Protein AF-A0A923XZD5-F1 (afdb_monomer)

Sequence (65 aa):
MNHSAVKPSPFTLRVAEGVLDDLRERLARTRWPDQPADQQPWLTGTPVDYLQDLVAHWRTGFDWR

Structure (mmCIF, N/CA/C/O backbone):
data_AF-A0A923XZD5-F1
#
_entry.id   AF-A0A923XZD5-F1
#
loop_
_atom_site.group_PDB
_atom_site.id
_atom_site.type_symbol
_atom_site.label_atom_id
_atom_site.label_alt_id
_atom_site.label_comp_id
_atom_site.label_asym_id
_atom_site.label_entity_id
_atom_site.label_seq_id
_atom_site.pdbx_PDB_ins_code
_atom_site.Cartn_x
_atom_site.Cartn_y
_atom_site.Cartn_z
_atom_site.occupancy
_atom_site.B_iso_or_equiv
_atom_site.auth_seq_id
_atom_site.auth_comp_id
_atom_site.auth_asym_id
_atom_site.auth_atom_id
_atom_site.pdbx_PDB_model_num
ATOM 1 N N . MET A 1 1 ? -19.106 39.917 20.436 1.00 45.19 1 MET A N 1
ATOM 2 C CA . MET A 1 1 ? -19.197 38.699 19.603 1.00 45.19 1 MET A CA 1
ATOM 3 C C . MET A 1 1 ? -18.827 37.520 20.488 1.00 45.19 1 MET A C 1
ATOM 5 O O . MET A 1 1 ? -17.691 37.468 20.942 1.00 45.19 1 MET A O 1
ATOM 9 N N . ASN A 1 2 ? -19.784 36.651 20.824 1.00 46.84 2 ASN A N 1
ATOM 10 C CA . ASN A 1 2 ? -19.502 35.454 21.619 1.00 46.84 2 ASN A CA 1
ATOM 11 C C . ASN A 1 2 ? -18.927 34.378 20.697 1.00 46.84 2 ASN A C 1
ATOM 13 O O . ASN A 1 2 ? -19.622 33.904 19.802 1.00 46.84 2 ASN A O 1
ATOM 17 N N . HIS A 1 3 ? -17.675 33.992 20.922 1.00 64.56 3 HIS A N 1
ATOM 18 C CA . HIS A 1 3 ? -17.118 32.785 20.328 1.00 64.56 3 HIS A CA 1
ATOM 19 C C . HIS A 1 3 ? -17.521 31.618 21.230 1.00 64.56 3 HIS A C 1
ATOM 21 O O . HIS A 1 3 ? -16.973 31.459 22.319 1.00 64.56 3 HIS A O 1
ATOM 27 N N . SER A 1 4 ? -18.504 30.821 20.812 1.00 73.94 4 SER A N 1
ATOM 28 C CA . SER A 1 4 ? -18.725 29.521 21.446 1.00 73.94 4 SER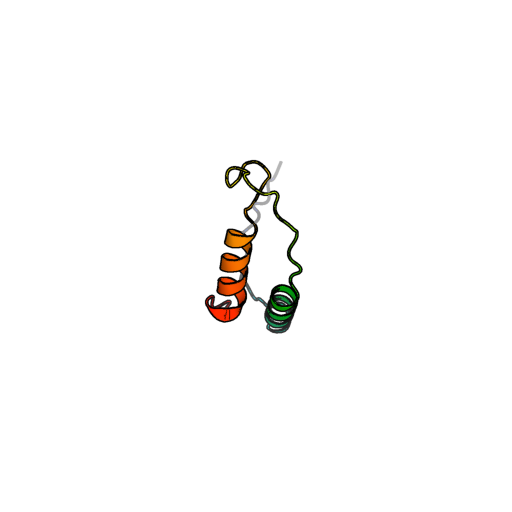 A CA 1
ATOM 29 C C . SER A 1 4 ? -17.497 28.655 21.180 1.00 73.94 4 SER A C 1
ATOM 31 O O . SER A 1 4 ? -17.185 28.348 20.031 1.00 73.94 4 SER A O 1
ATOM 33 N N . ALA A 1 5 ? -16.775 28.288 22.238 1.00 77.56 5 ALA A N 1
ATOM 34 C CA . ALA A 1 5 ? -15.640 27.383 22.139 1.00 77.56 5 ALA A CA 1
ATOM 35 C C . ALA A 1 5 ? -16.144 25.976 21.778 1.00 77.56 5 ALA A C 1
ATOM 37 O O . ALA A 1 5 ? -16.874 25.353 22.551 1.00 77.56 5 ALA A O 1
ATOM 38 N N . VAL A 1 6 ? -15.767 25.475 20.600 1.00 83.69 6 VAL A N 1
ATOM 39 C CA . VAL A 1 6 ? -16.035 24.087 20.204 1.00 83.69 6 VAL A CA 1
ATOM 40 C C . VAL A 1 6 ? -15.187 23.175 21.086 1.00 83.69 6 VAL A C 1
ATOM 42 O O . VAL A 1 6 ? -13.961 23.278 21.097 1.00 83.69 6 VAL A O 1
ATOM 45 N N . LYS A 1 7 ? -15.833 22.282 21.840 1.00 86.94 7 LYS A N 1
ATOM 46 C CA . LYS A 1 7 ? -15.119 21.223 22.558 1.00 86.94 7 LYS A CA 1
ATOM 47 C C . LYS A 1 7 ? -14.735 20.115 21.574 1.00 86.94 7 LYS A C 1
ATOM 49 O O . L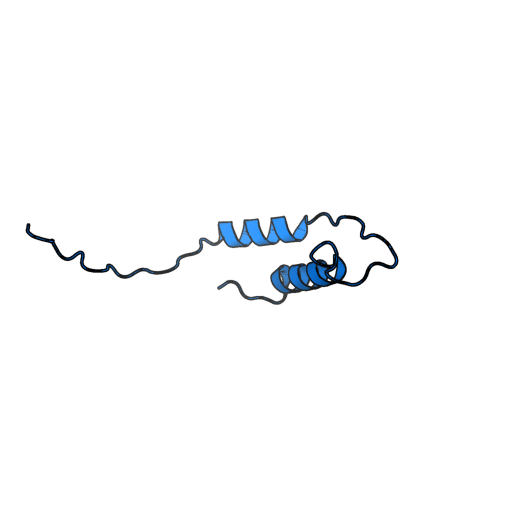YS A 1 7 ? -15.611 19.651 20.845 1.00 86.94 7 LYS A O 1
ATOM 54 N N . PRO A 1 8 ? -13.471 19.662 21.563 1.00 89.12 8 PRO A N 1
ATOM 55 C CA . PRO A 1 8 ? -13.079 18.527 20.743 1.00 89.12 8 PRO A CA 1
ATOM 56 C C . PRO A 1 8 ? -13.784 17.256 21.231 1.00 89.12 8 PRO A C 1
ATOM 58 O O . PRO A 1 8 ? -13.903 17.021 22.436 1.00 89.12 8 PRO A O 1
ATOM 61 N N . SER A 1 9 ? -14.247 16.436 20.291 1.00 92.00 9 SER A N 1
ATOM 62 C CA . SER A 1 9 ? -14.798 15.108 20.559 1.00 92.00 9 SER A CA 1
ATOM 63 C C . SER A 1 9 ? -13.732 14.030 20.334 1.00 92.00 9 SER A C 1
ATOM 65 O O . SER A 1 9 ? -12.959 14.149 19.379 1.00 92.00 9 SER A O 1
ATOM 67 N N . PRO A 1 10 ? -13.699 12.956 21.144 1.00 94.69 10 PRO A N 1
ATOM 68 C CA . PRO A 1 10 ? -12.822 11.818 20.892 1.00 94.69 10 PRO A CA 1
ATOM 69 C C . PRO A 1 10 ? -13.073 11.194 19.515 1.00 94.69 10 PRO A C 1
ATOM 71 O O . PRO A 1 10 ? -14.219 11.049 19.090 1.00 94.69 10 PRO A O 1
ATOM 74 N N . PHE A 1 11 ? -11.995 10.787 18.848 1.00 95.44 11 PHE A N 1
ATOM 75 C CA . PHE A 1 11 ? -12.034 10.041 17.594 1.00 95.44 11 PHE A CA 1
ATOM 76 C C . PHE A 1 11 ? -11.407 8.662 17.799 1.00 95.44 11 PHE A C 1
ATOM 78 O O . PHE A 1 11 ? -10.358 8.533 18.428 1.00 95.44 11 PHE A O 1
ATOM 85 N N . THR A 1 12 ? -12.045 7.629 17.256 1.00 95.75 12 THR A N 1
ATOM 86 C CA . THR A 1 12 ? -11.511 6.265 17.237 1.00 95.75 12 THR A CA 1
ATOM 87 C C . THR A 1 12 ? -11.458 5.801 15.794 1.00 95.75 12 THR A C 1
ATOM 89 O O . THR A 1 12 ? -12.498 5.700 15.143 1.00 95.75 12 THR A O 1
ATOM 92 N N . LEU A 1 13 ? -10.255 5.503 15.303 1.00 94.19 13 LEU A N 1
ATOM 93 C CA . LEU A 1 13 ? -10.081 4.921 13.980 1.00 94.19 13 LEU A CA 1
ATOM 94 C C . LEU A 1 13 ? -10.696 3.517 13.968 1.00 94.19 13 LEU A C 1
ATOM 96 O O . LEU A 1 13 ? -10.348 2.669 14.786 1.00 94.19 13 LEU A O 1
ATOM 100 N N . ARG A 1 14 ? -11.627 3.281 13.044 1.00 94.94 14 ARG A N 1
ATOM 101 C CA . ARG A 1 14 ? -12.210 1.964 12.784 1.00 94.94 14 ARG A CA 1
ATOM 102 C C . ARG A 1 14 ? -12.162 1.717 11.289 1.00 94.94 14 ARG A C 1
ATOM 104 O O . ARG A 1 14 ? -12.868 2.382 10.535 1.00 94.94 14 ARG A O 1
ATOM 111 N N . VAL A 1 15 ? -11.332 0.769 10.878 1.00 95.38 15 VAL A N 1
ATOM 112 C CA . VAL A 1 15 ? -11.267 0.302 9.494 1.00 95.38 15 VAL A CA 1
ATOM 113 C C . VAL A 1 15 ? -12.057 -0.998 9.423 1.00 95.38 15 VAL A C 1
ATOM 115 O O . VAL A 1 15 ? -11.800 -1.923 10.187 1.00 95.38 15 VAL A O 1
ATOM 118 N N . ALA A 1 16 ? -13.077 -1.042 8.569 1.00 97.12 16 ALA A N 1
ATOM 119 C CA . ALA A 1 16 ? -13.869 -2.252 8.388 1.00 97.12 16 ALA A CA 1
ATOM 120 C C . ALA A 1 16 ? -13.046 -3.322 7.657 1.00 97.12 16 ALA A C 1
ATOM 122 O O . ALA A 1 16 ? -12.296 -3.001 6.739 1.00 97.12 16 ALA A O 1
ATOM 123 N N . GLU A 1 17 ? -13.247 -4.594 8.000 1.00 96.12 17 GLU A N 1
ATOM 124 C CA . GLU A 1 17 ? -12.521 -5.709 7.372 1.00 96.12 17 GLU A CA 1
ATOM 125 C C . GLU A 1 17 ? -12.655 -5.740 5.856 1.00 96.12 17 GLU A C 1
ATOM 127 O O . GLU A 1 17 ? -11.657 -5.884 5.159 1.00 96.12 17 GLU A O 1
ATOM 132 N N . GLY A 1 18 ? -13.857 -5.469 5.339 1.00 97.88 18 GLY A N 1
ATOM 133 C CA .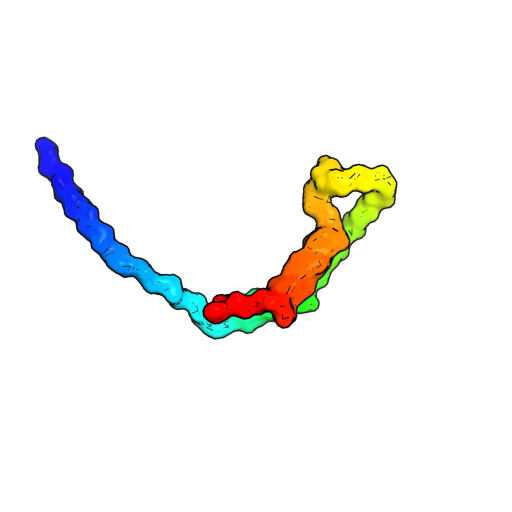 GLY A 1 18 ? -14.085 -5.413 3.895 1.00 97.88 18 GLY A CA 1
ATOM 134 C C . GLY A 1 18 ? -13.238 -4.358 3.172 1.00 97.88 18 GLY A C 1
ATOM 135 O O . GLY A 1 18 ? -12.951 -4.522 1.992 1.00 97.88 18 GLY A O 1
ATOM 136 N N . VAL A 1 19 ? -12.790 -3.301 3.863 1.00 97.69 19 VAL A N 1
ATOM 137 C CA . VAL A 1 19 ? -11.851 -2.317 3.293 1.00 97.69 19 VAL A CA 1
ATOM 138 C C . VAL A 1 19 ? -10.450 -2.913 3.170 1.00 97.69 19 VAL A C 1
ATOM 140 O O . VAL A 1 19 ? -9.766 -2.6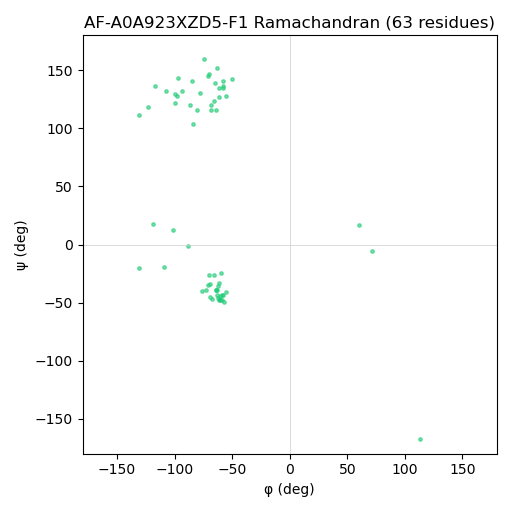70 2.178 1.00 97.69 19 VAL A O 1
ATOM 143 N N . LEU A 1 20 ? -10.017 -3.702 4.156 1.00 96.31 20 LEU A N 1
ATOM 144 C CA . LEU A 1 20 ? -8.723 -4.381 4.110 1.00 96.31 20 LEU A CA 1
ATOM 145 C C . LEU A 1 20 ? -8.719 -5.512 3.076 1.00 96.31 20 LEU A C 1
ATOM 147 O O . LEU A 1 20 ? -7.708 -5.726 2.409 1.00 96.31 20 LEU A O 1
ATOM 151 N N . ASP A 1 21 ? -9.842 -6.204 2.905 1.00 96.81 21 ASP A N 1
ATOM 152 C CA . ASP A 1 21 ? -9.992 -7.234 1.877 1.00 96.81 21 ASP A CA 1
ATOM 153 C C . ASP A 1 21 ? -9.959 -6.628 0.468 1.00 96.81 21 ASP A C 1
ATOM 155 O O . ASP A 1 21 ? -9.162 -7.071 -0.362 1.00 96.81 21 ASP A O 1
ATOM 159 N N . ASP A 1 22 ? -10.704 -5.541 0.224 1.00 97.81 22 ASP A N 1
ATOM 160 C CA . ASP A 1 22 ? -10.624 -4.796 -1.044 1.00 97.81 22 ASP A CA 1
ATOM 161 C C . ASP A 1 22 ? -9.197 -4.297 -1.319 1.00 97.81 22 ASP A C 1
ATOM 163 O O . ASP A 1 22 ? -8.676 -4.443 -2.429 1.00 97.81 22 ASP A O 1
ATOM 167 N N . LEU A 1 23 ? -8.515 -3.761 -0.300 1.00 97.12 23 LEU A N 1
ATOM 168 C CA . LEU A 1 23 ? -7.126 -3.322 -0.425 1.00 97.12 23 LEU A CA 1
ATOM 169 C C . LEU A 1 23 ? -6.216 -4.465 -0.897 1.00 97.12 23 LEU A C 1
ATOM 171 O O . LEU A 1 23 ? -5.459 -4.290 -1.857 1.00 97.12 23 LEU A O 1
ATOM 175 N N . ARG A 1 24 ? -6.302 -5.641 -0.266 1.00 95.75 24 ARG A N 1
ATOM 176 C CA . ARG A 1 24 ? -5.499 -6.819 -0.635 1.00 95.75 24 ARG A CA 1
ATOM 177 C C . ARG A 1 24 ? -5.770 -7.253 -2.073 1.00 95.75 24 ARG A C 1
ATOM 179 O O . ARG A 1 24 ? -4.822 -7.505 -2.819 1.00 95.75 24 ARG A O 1
ATOM 186 N N . GLU A 1 25 ? -7.034 -7.291 -2.488 1.00 97.50 25 GLU A N 1
ATOM 187 C CA . GLU A 1 25 ? -7.414 -7.646 -3.859 1.00 97.50 25 GLU A CA 1
ATOM 188 C C . GLU A 1 25 ? -6.901 -6.643 -4.895 1.00 97.50 25 GLU A C 1
ATOM 190 O O . GLU A 1 25 ? -6.473 -7.029 -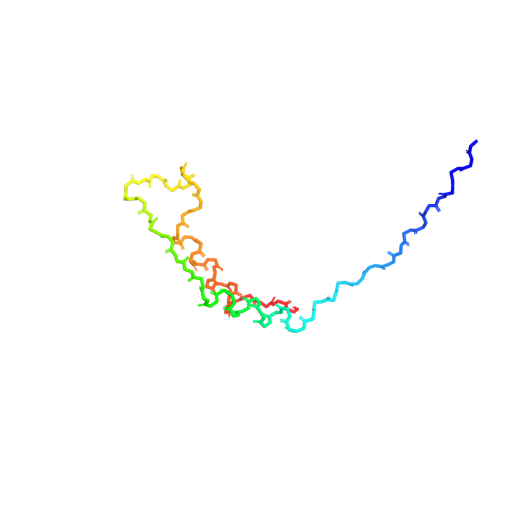5.987 1.00 97.50 25 GLU A O 1
ATOM 195 N N . ARG A 1 26 ? -6.936 -5.346 -4.584 1.00 98.00 26 ARG A N 1
ATOM 196 C CA . ARG A 1 26 ? -6.450 -4.300 -5.490 1.00 98.00 26 ARG A CA 1
ATOM 197 C C . ARG A 1 26 ? -4.939 -4.341 -5.632 1.00 98.00 26 ARG A C 1
ATOM 199 O O . ARG A 1 26 ? -4.451 -4.326 -6.760 1.00 98.00 26 ARG A O 1
ATOM 206 N N . LEU A 1 27 ? -4.213 -4.482 -4.524 1.00 97.62 27 LEU A N 1
ATOM 207 C CA . LEU A 1 27 ? -2.762 -4.660 -4.552 1.00 97.62 27 LEU A CA 1
ATOM 208 C C . LEU A 1 27 ? -2.362 -5.941 -5.308 1.00 97.62 27 LEU A C 1
ATOM 210 O O . LEU A 1 27 ? -1.327 -5.968 -5.975 1.00 97.62 27 LEU A O 1
ATOM 214 N N . ALA A 1 28 ? -3.181 -6.997 -5.243 1.00 96.56 28 ALA A N 1
ATOM 215 C CA . ALA A 1 28 ? -2.949 -8.235 -5.984 1.00 96.56 28 ALA A CA 1
ATOM 216 C C . ALA A 1 28 ? -3.138 -8.120 -7.497 1.00 96.56 28 ALA A C 1
ATOM 218 O O . ALA A 1 28 ? -2.516 -8.872 -8.246 1.00 96.56 28 ALA A O 1
ATOM 219 N N . ARG A 1 29 ? -3.961 -7.171 -7.941 1.00 97.75 29 ARG A N 1
ATOM 220 C CA . ARG A 1 29 ? -4.277 -6.932 -9.353 1.00 97.75 29 ARG A CA 1
ATOM 221 C C . ARG A 1 29 ? -3.523 -5.741 -9.947 1.00 97.75 29 ARG A C 1
ATOM 223 O O . ARG A 1 29 ? -3.882 -5.290 -11.037 1.00 97.75 29 ARG A O 1
ATOM 230 N N . THR A 1 30 ? -2.507 -5.225 -9.253 1.00 97.44 30 THR A N 1
ATOM 231 C CA . THR A 1 30 ? -1.687 -4.110 -9.739 1.00 97.44 30 THR A CA 1
ATOM 232 C C . THR A 1 30 ? -1.089 -4.442 -11.103 1.00 97.44 30 THR A C 1
ATOM 234 O O . THR A 1 30 ? -0.474 -5.490 -11.293 1.00 97.44 30 THR A O 1
ATOM 237 N N . ARG A 1 31 ? -1.284 -3.533 -12.060 1.00 96.81 31 ARG A N 1
ATOM 238 C CA . ARG A 1 31 ? -0.670 -3.592 -13.388 1.00 96.81 31 ARG A CA 1
ATOM 239 C C . ARG A 1 31 ? 0.534 -2.665 -13.395 1.00 96.81 31 ARG A C 1
ATOM 241 O O . ARG A 1 31 ? 0.406 -1.510 -12.997 1.00 96.81 31 ARG A O 1
ATOM 248 N N . TRP A 1 32 ? 1.670 -3.173 -13.845 1.00 95.56 32 TRP A N 1
ATOM 249 C CA . TRP A 1 32 ? 2.923 -2.428 -13.847 1.00 95.56 32 TRP A CA 1
ATOM 250 C C . TRP A 1 32 ? 3.130 -1.732 -15.191 1.00 95.56 32 TRP A C 1
ATOM 252 O O . TRP A 1 32 ? 2.927 -2.376 -16.222 1.00 95.56 32 TRP A O 1
ATOM 262 N N . PRO A 1 33 ? 3.487 -0.437 -15.198 1.00 92.31 33 PRO A N 1
ATOM 263 C CA . PRO A 1 33 ? 3.909 0.229 -16.419 1.00 92.31 33 PRO A CA 1
ATOM 264 C C . PRO A 1 33 ? 5.322 -0.224 -16.805 1.00 92.31 33 PRO A C 1
ATOM 266 O O . PRO A 1 33 ? 6.092 -0.682 -15.958 1.00 92.31 33 PRO A O 1
ATOM 269 N N . ASP A 1 34 ? 5.672 -0.039 -18.074 1.00 90.06 34 ASP A N 1
ATOM 270 C CA . ASP A 1 34 ? 7.060 -0.154 -18.514 1.00 90.06 34 ASP A CA 1
ATOM 271 C C . ASP A 1 34 ? 7.888 1.014 -17.963 1.00 90.06 34 ASP A C 1
ATOM 273 O O . ASP A 1 34 ? 7.395 2.141 -17.839 1.00 90.06 34 ASP A O 1
ATOM 277 N N . GLN A 1 35 ? 9.162 0.757 -17.667 1.00 85.00 35 GLN A N 1
ATOM 278 C CA . GLN A 1 35 ? 10.119 1.789 -17.278 1.00 85.00 35 GLN A CA 1
ATOM 279 C C . GLN A 1 35 ? 11.119 2.033 -18.415 1.00 85.00 35 GLN A C 1
ATOM 281 O O . GLN A 1 35 ? 11.679 1.066 -18.940 1.00 85.00 35 GLN A O 1
ATOM 286 N N . PRO A 1 36 ? 11.384 3.297 -18.797 1.00 83.25 36 PRO A N 1
ATOM 287 C CA . PRO A 1 36 ? 12.419 3.602 -19.776 1.00 83.25 36 PRO A CA 1
ATOM 288 C C . PRO A 1 36 ? 13.789 3.082 -19.323 1.00 83.25 36 PRO A C 1
ATOM 290 O O . PRO A 1 36 ? 14.187 3.279 -18.172 1.00 83.25 36 PRO A O 1
ATOM 293 N N . ALA A 1 37 ? 14.514 2.439 -20.240 1.00 80.31 37 ALA A N 1
ATOM 294 C CA . ALA A 1 37 ? 15.880 1.995 -19.993 1.00 80.31 37 ALA A CA 1
ATOM 295 C C . ALA A 1 37 ? 16.814 3.191 -19.736 1.00 80.31 37 ALA A C 1
ATOM 297 O O . ALA A 1 37 ? 16.582 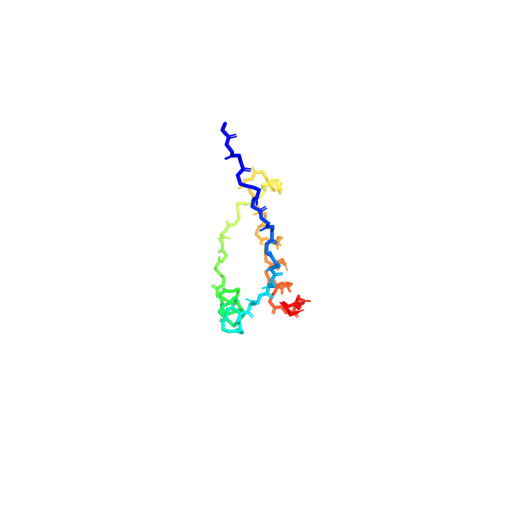4.295 -20.232 1.00 80.31 37 ALA A O 1
ATOM 298 N N . ASP A 1 38 ? 17.871 2.954 -18.959 1.00 81.50 38 ASP A N 1
ATOM 299 C CA . ASP A 1 38 ? 18.992 3.881 -18.742 1.00 81.50 38 ASP A CA 1
ATOM 300 C C . ASP A 1 38 ? 18.637 5.248 -18.124 1.00 81.50 38 ASP A C 1
ATOM 302 O O . ASP A 1 38 ? 19.445 6.180 -18.141 1.00 81.50 38 ASP A O 1
ATOM 306 N N . GLN A 1 39 ? 17.449 5.387 -17.527 1.00 79.69 39 GLN A N 1
ATOM 307 C CA . GLN A 1 39 ? 17.109 6.572 -16.744 1.00 79.69 39 GLN A CA 1
ATOM 308 C C . GLN A 1 39 ? 17.597 6.470 -15.301 1.00 79.69 39 GLN A C 1
ATOM 310 O O . GLN A 1 39 ? 17.506 5.428 -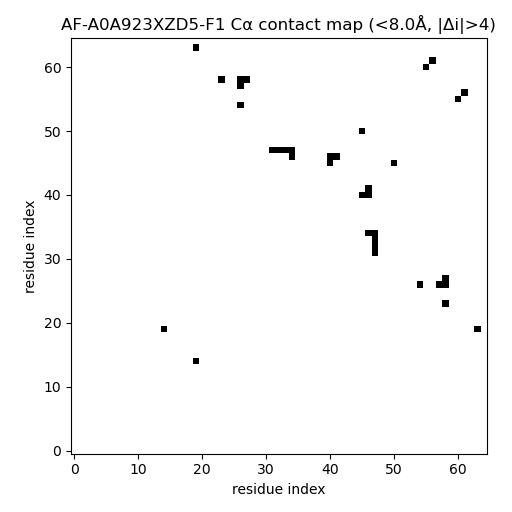14.654 1.00 79.69 39 GLN A O 1
ATOM 315 N N . GLN A 1 40 ? 18.081 7.600 -14.780 1.00 88.12 40 GLN A N 1
ATOM 316 C CA . GLN A 1 40 ? 18.406 7.723 -13.364 1.00 88.12 40 GLN A CA 1
ATOM 317 C C . GLN A 1 40 ? 17.132 7.501 -12.531 1.00 88.12 40 GLN A C 1
ATOM 319 O O . GLN A 1 40 ? 16.091 8.080 -12.869 1.00 88.12 40 GLN A O 1
ATOM 324 N N . PRO A 1 41 ? 17.196 6.707 -11.444 1.00 88.50 41 PRO A N 1
ATOM 325 C CA . PRO A 1 41 ? 16.064 6.535 -10.544 1.00 88.50 41 PRO A CA 1
ATOM 326 C C . PRO A 1 41 ? 15.482 7.888 -10.120 1.00 88.50 41 PRO A C 1
ATOM 328 O O . PRO A 1 41 ? 16.228 8.837 -9.884 1.00 88.50 41 PRO A O 1
ATOM 331 N N . TRP A 1 42 ? 14.156 7.965 -10.003 1.00 92.31 42 TRP A N 1
ATOM 332 C CA . TRP A 1 42 ? 13.408 9.146 -9.544 1.00 92.31 42 TRP A CA 1
ATOM 333 C C . TRP A 1 42 ? 13.341 10.343 -10.498 1.00 92.31 42 TRP A C 1
ATOM 335 O O . TRP A 1 42 ? 12.593 11.280 -10.221 1.00 92.31 42 TRP A O 1
ATOM 345 N N . LEU A 1 43 ? 14.035 10.318 -11.639 1.00 92.50 43 LEU A N 1
ATOM 346 C CA . LEU A 1 43 ? 14.022 11.435 -12.592 1.00 92.50 43 LEU A CA 1
ATOM 347 C C . LEU A 1 43 ? 12.623 11.709 -13.173 1.00 92.50 43 LEU A C 1
ATOM 349 O O . LEU A 1 43 ? 12.265 12.859 -13.418 1.00 92.50 43 LEU A O 1
ATOM 353 N N . THR A 1 44 ? 11.835 10.656 -13.388 1.00 89.69 44 THR A N 1
ATOM 354 C CA . THR A 1 44 ? 10.498 10.712 -14.007 1.00 89.69 44 THR A CA 1
ATOM 355 C C . THR A 1 44 ? 9.383 10.220 -13.081 1.00 89.69 44 THR A C 1
ATOM 357 O O . THR A 1 44 ? 8.268 9.957 -13.526 1.00 89.69 44 THR A O 1
ATOM 360 N N . GLY A 1 45 ? 9.660 10.149 -11.777 1.00 90.44 45 GLY A N 1
ATOM 361 C CA . GLY A 1 45 ? 8.750 9.618 -10.764 1.00 90.44 45 GLY A CA 1
ATOM 362 C C . GLY A 1 45 ? 9.262 8.324 -10.139 1.00 90.44 45 GLY A C 1
ATOM 363 O O . GLY A 1 45 ? 10.432 7.971 -10.274 1.00 90.44 45 GLY A O 1
ATOM 364 N N . THR A 1 46 ? 8.391 7.641 -9.398 1.00 93.62 46 THR A N 1
ATOM 365 C CA . THR A 1 46 ? 8.751 6.441 -8.635 1.00 93.62 46 THR A CA 1
ATOM 366 C C . THR A 1 46 ? 9.258 5.319 -9.549 1.00 93.62 46 THR A C 1
ATOM 368 O O . THR A 1 46 ? 8.536 4.942 -10.474 1.00 93.62 46 THR A O 1
ATOM 371 N N . PRO A 1 47 ? 10.44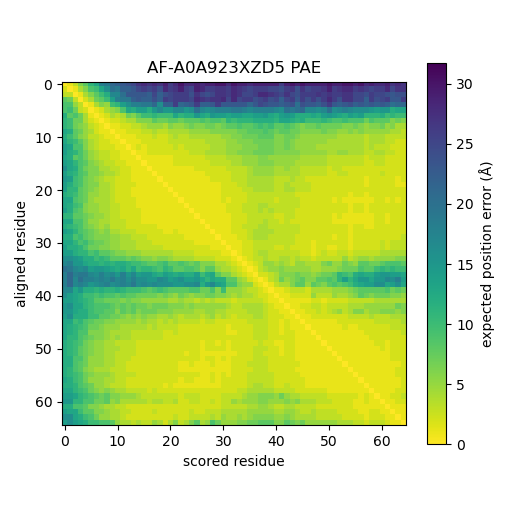4 4.745 -9.273 1.00 94.00 47 PRO A N 1
ATOM 372 C CA . PRO A 1 47 ? 10.917 3.546 -9.953 1.00 94.00 47 PRO A CA 1
ATOM 373 C C . PRO A 1 47 ? 9.937 2.373 -9.795 1.00 94.00 47 PRO A C 1
ATOM 375 O O . PRO A 1 47 ? 9.396 2.138 -8.710 1.00 94.00 47 PRO A O 1
ATOM 378 N N . VAL A 1 48 ? 9.685 1.644 -10.883 1.00 94.75 48 VAL A N 1
ATOM 379 C CA . VAL A 1 48 ? 8.719 0.535 -10.927 1.00 94.75 48 VAL A CA 1
ATOM 380 C C . VAL A 1 48 ? 9.135 -0.603 -9.999 1.00 94.75 48 VAL A C 1
ATOM 382 O O . VAL A 1 48 ? 8.281 -1.164 -9.319 1.00 94.75 48 VAL A O 1
ATOM 385 N N . ASP A 1 49 ? 10.427 -0.906 -9.928 1.00 94.19 49 ASP A N 1
ATOM 386 C CA . ASP A 1 49 ? 11.008 -1.908 -9.028 1.00 94.19 49 ASP A CA 1
ATOM 387 C C . ASP A 1 49 ? 10.774 -1.554 -7.553 1.00 94.19 49 ASP A C 1
ATOM 389 O O . ASP A 1 49 ? 10.241 -2.357 -6.791 1.00 94.19 49 ASP A O 1
ATOM 393 N N . TYR A 1 50 ? 11.048 -0.308 -7.167 1.00 95.38 50 TYR A N 1
ATOM 394 C CA . TYR A 1 50 ? 10.773 0.171 -5.814 1.00 95.38 50 TYR A CA 1
ATOM 395 C C . TYR A 1 50 ? 9.283 0.049 -5.456 1.00 95.38 50 TYR A C 1
ATOM 397 O O . TYR A 1 50 ? 8.924 -0.377 -4.355 1.00 95.38 50 TYR A O 1
ATOM 405 N N . LEU A 1 51 ? 8.389 0.418 -6.381 1.00 96.56 51 LEU A N 1
ATOM 406 C CA . LEU A 1 51 ? 6.951 0.324 -6.139 1.00 96.56 51 LEU A CA 1
ATOM 407 C C . LEU A 1 51 ? 6.471 -1.134 -6.074 1.00 96.56 51 LEU A C 1
ATOM 409 O O . LEU A 1 51 ? 5.564 -1.436 -5.297 1.00 96.56 51 LEU A O 1
ATOM 413 N N . GLN A 1 52 ? 7.079 -2.036 -6.847 1.00 97.06 52 GLN A N 1
ATOM 414 C CA . GLN A 1 52 ? 6.834 -3.477 -6.761 1.00 97.06 52 GLN A CA 1
ATOM 415 C C . GLN A 1 52 ? 7.190 -4.022 -5.378 1.00 97.06 52 GLN A C 1
ATOM 417 O O . GLN A 1 52 ? 6.358 -4.707 -4.776 1.00 97.06 52 GLN A O 1
ATOM 422 N N . ASP A 1 53 ? 8.354 -3.655 -4.843 1.00 97.56 53 ASP A N 1
ATOM 423 C CA . ASP A 1 53 ? 8.787 -4.062 -3.504 1.00 97.56 53 ASP A CA 1
ATOM 424 C C . ASP A 1 53 ? 7.852 -3.523 -2.414 1.00 97.56 53 ASP A C 1
ATOM 426 O O . ASP A 1 53 ? 7.434 -4.259 -1.514 1.00 97.56 53 ASP A O 1
ATOM 430 N N . LEU A 1 54 ? 7.445 -2.255 -2.520 1.00 97.88 54 LEU A N 1
ATOM 431 C CA . LEU A 1 54 ? 6.496 -1.651 -1.584 1.00 97.88 54 LEU A CA 1
ATOM 432 C C . LEU A 1 54 ? 5.129 -2.348 -1.624 1.00 97.88 54 LEU A C 1
ATOM 434 O O . LEU A 1 54 ? 4.560 -2.670 -0.579 1.00 97.88 54 LEU A O 1
ATOM 438 N N . VAL A 1 55 ? 4.600 -2.614 -2.821 1.00 98.19 55 VAL A N 1
ATOM 439 C CA . VAL A 1 55 ? 3.327 -3.329 -2.982 1.00 98.19 55 VAL A CA 1
ATOM 440 C C . VAL A 1 55 ? 3.435 -4.755 -2.450 1.00 98.19 55 VAL A C 1
ATOM 442 O O . VAL A 1 55 ? 2.496 -5.224 -1.808 1.00 98.19 55 VAL A O 1
ATOM 445 N N . ALA A 1 56 ? 4.558 -5.444 -2.658 1.00 97.62 56 ALA A N 1
ATOM 446 C CA . ALA A 1 56 ? 4.787 -6.763 -2.076 1.00 97.62 56 ALA A CA 1
ATOM 447 C C . ALA A 1 56 ? 4.749 -6.700 -0.541 1.00 97.62 56 ALA A C 1
ATOM 449 O O . ALA A 1 56 ? 4.005 -7.456 0.088 1.00 97.62 56 ALA A O 1
ATOM 450 N N . HIS A 1 57 ? 5.455 -5.740 0.061 1.00 98.00 57 HIS A N 1
ATOM 451 C CA . HIS A 1 57 ? 5.446 -5.545 1.507 1.00 98.00 57 HIS A CA 1
ATOM 452 C C . HIS A 1 57 ? 4.035 -5.272 2.050 1.00 98.00 57 HIS A C 1
ATOM 454 O O . HIS A 1 57 ? 3.601 -5.933 2.990 1.00 98.00 57 HIS A O 1
ATOM 460 N N . TRP A 1 58 ? 3.269 -4.371 1.435 1.00 97.94 58 TRP A N 1
ATOM 461 C CA . TRP A 1 58 ? 1.902 -4.069 1.875 1.00 97.94 58 TRP A CA 1
ATOM 462 C C . 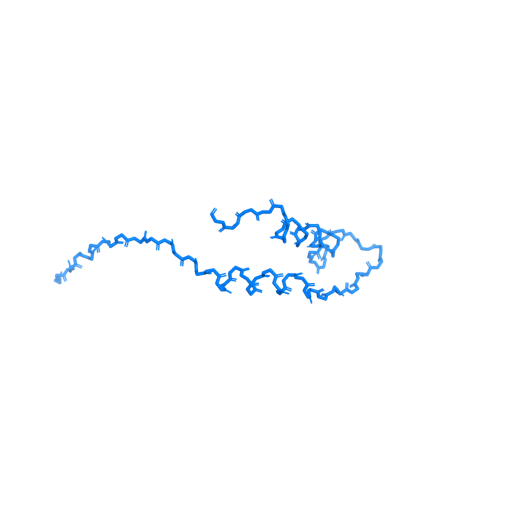TRP A 1 58 ? 0.911 -5.218 1.714 1.00 97.94 58 TRP A C 1
ATOM 464 O O . TRP A 1 58 ? -0.075 -5.280 2.450 1.00 97.94 58 TRP A O 1
ATOM 474 N N . ARG A 1 59 ? 1.151 -6.127 0.767 1.00 94.94 59 ARG A N 1
ATOM 475 C CA . ARG A 1 59 ? 0.295 -7.300 0.559 1.00 94.94 59 ARG A CA 1
ATOM 476 C C . ARG A 1 59 ? 0.510 -8.381 1.602 1.00 94.94 59 ARG A C 1
ATOM 478 O O . ARG A 1 59 ? -0.458 -9.040 1.972 1.00 94.94 59 ARG A O 1
ATOM 485 N N . THR A 1 60 ? 1.758 -8.620 1.997 1.00 93.12 60 THR A N 1
ATOM 486 C CA . THR A 1 60 ? 2.111 -9.843 2.738 1.00 93.12 60 THR A CA 1
ATOM 487 C C . THR A 1 60 ? 2.934 -9.610 3.997 1.00 93.12 60 THR A C 1
ATOM 489 O O . THR A 1 60 ? 2.994 -10.502 4.835 1.00 93.12 60 THR A O 1
ATOM 492 N N . GLY A 1 61 ? 3.601 -8.465 4.123 1.00 93.44 61 GLY A N 1
ATOM 493 C CA . GLY A 1 61 ? 4.515 -8.164 5.228 1.00 93.44 61 GLY A CA 1
ATOM 494 C C . GLY A 1 61 ? 4.002 -7.121 6.218 1.00 93.44 61 GLY A C 1
ATOM 495 O O . GLY A 1 61 ? 4.511 -7.063 7.333 1.00 93.44 61 GLY A O 1
ATOM 496 N N . PHE A 1 62 ? 3.020 -6.305 5.831 1.00 96.50 62 PHE A N 1
ATOM 497 C CA . PHE A 1 62 ? 2.440 -5.276 6.688 1.00 96.50 62 PHE A CA 1
ATOM 498 C C . PHE A 1 62 ? 1.143 -5.764 7.340 1.00 96.50 62 PHE A C 1
ATOM 500 O O . PHE A 1 62 ? 0.227 -6.216 6.646 1.00 96.50 62 PHE A O 1
ATOM 507 N N . ASP A 1 63 ? 1.055 -5.642 8.667 1.00 94.00 63 ASP A N 1
ATOM 508 C CA . ASP A 1 63 ? -0.193 -5.857 9.396 1.00 94.00 63 ASP A CA 1
ATOM 509 C C . ASP A 1 63 ? -0.999 -4.555 9.433 1.00 94.00 63 ASP A C 1
ATOM 511 O O . ASP A 1 63 ? -0.535 -3.529 9.926 1.00 94.00 63 ASP A O 1
ATOM 515 N N . TRP A 1 64 ? -2.203 -4.600 8.868 1.00 91.06 64 TRP A N 1
ATOM 516 C CA . TRP A 1 64 ? -3.101 -3.451 8.771 1.00 91.06 64 TRP A CA 1
ATOM 517 C C . TRP A 1 64 ? -4.021 -3.293 9.992 1.00 91.06 64 TRP A C 1
ATOM 519 O O . TRP A 1 64 ? -4.831 -2.362 10.004 1.00 91.06 64 TRP A O 1
ATOM 529 N N . ARG A 1 65 ? -3.943 -4.199 10.975 1.00 89.81 65 ARG A N 1
ATOM 530 C CA . ARG A 1 65 ? -4.756 -4.165 12.197 1.00 89.81 65 ARG A CA 1
ATOM 531 C C . ARG A 1 65 ? -4.039 -3.583 13.409 1.00 89.81 65 ARG A C 1
ATOM 533 O O . ARG A 1 65 ? -2.803 -3.703 13.508 1.00 89.81 65 ARG A O 1
#

Secondary structure (DSSP, 8-state):
-----PPPPP------HHHHHHHHHHHHTPPPPP--TTPPTBTTBS-HHHHHHHHHHHHHT----

Mean predicted aligned error: 5.91 Å

Nearest PDB structures (foldseek):
  4qla-assembly1_A  TM=8.852E-01  e=2.785E-01  Bombyx mori
  4qla-assembly1_B  TM=8.854E-01  e=1.129E+00  Bombyx mori

Radius of gyration: 20.15 Å; Cα contacts (8 Å, |Δi|>4): 18; chains: 1; bounding box: 38×48×43 Å

Foldseek 3Di:
DDDDDDDDDDDDDDDDVVNVVVLLVPLVPDDFDDDDPPDDACPVHHDRVVVNVVSVCSNPVDDPD

Solvent-accessible surface area (backbone atoms only — not comparable to full-atom values): 4580 Å² total; per-residue (Å²): 135,88,78,81,79,80,76,87,75,94,81,78,93,77,82,59,68,70,58,57,51,51,50,46,55,50,64,71,65,65,79,81,76,89,76,76,79,95,61,66,82,57,76,90,45,84,46,65,68,61,51,50,53,50,49,51,38,61,64,76,71,53,81,93,122

pLDDT: mean 91.07, std 10.34, range [45.19, 98.19]